Protein AF-A0A0B0MXF6-F1 (afdb_monomer_lite)

Foldseek 3Di:
DPPVPVVVVVVCCPDPNVVVVVVVVVVVVVVPPDPVPCPPPPPVVVVVLVVVLVVQLVVVVVVCVVVVPDDPVNSNVVSCCVSCVCVVVVVVCVVVVDDPVVVVVVVVVVVVVVVVVVVVVVVVVVVVVVVVVVVVVVD

Structure (mmCIF, N/CA/C/O backbone):
data_AF-A0A0B0MXF6-F1
#
_entry.id   AF-A0A0B0MXF6-F1
#
loop_
_atom_site.group_PDB
_atom_site.id
_atom_site.type_symbol
_atom_site.label_atom_id
_atom_site.label_alt_id
_atom_site.label_comp_id
_atom_site.label_asym_id
_atom_site.label_entity_id
_atom_site.label_seq_id
_atom_site.pdbx_PDB_ins_code
_atom_site.Cartn_x
_atom_site.Cartn_y
_atom_site.Cartn_z
_atom_site.occupancy
_atom_site.B_iso_or_equiv
_atom_site.auth_seq_id
_atom_site.auth_comp_id
_atom_site.auth_asym_id
_atom_site.auth_atom_id
_atom_site.pdbx_PDB_model_num
ATOM 1 N N . MET A 1 1 ? -34.038 -8.782 0.338 1.00 55.41 1 MET A N 1
ATOM 2 C CA . MET A 1 1 ? -33.332 -7.767 1.153 1.00 55.41 1 MET A CA 1
ATOM 3 C C . MET A 1 1 ? -32.116 -7.130 0.446 1.00 55.41 1 MET A C 1
ATOM 5 O O . MET A 1 1 ? -31.219 -6.662 1.120 1.00 55.41 1 MET A O 1
ATOM 9 N N . LEU A 1 2 ? -32.079 -7.029 -0.895 1.00 59.78 2 LEU A N 1
ATOM 10 C CA . LEU A 1 2 ? -30.950 -6.411 -1.636 1.00 59.78 2 LEU A CA 1
ATOM 11 C C . LEU A 1 2 ? -31.327 -5.130 -2.407 1.00 59.78 2 LEU A C 1
ATOM 13 O O . LEU A 1 2 ? -30.467 -4.491 -3.000 1.00 59.78 2 LEU A O 1
ATOM 17 N N . ARG A 1 3 ? -32.606 -4.728 -2.401 1.00 57.50 3 ARG A N 1
ATOM 18 C CA . ARG A 1 3 ? -33.063 -3.555 -3.167 1.00 57.50 3 ARG A CA 1
ATOM 19 C C . ARG A 1 3 ? -32.661 -2.216 -2.533 1.00 57.50 3 ARG A C 1
ATOM 21 O O . ARG A 1 3 ? -32.532 -1.250 -3.256 1.00 57.50 3 ARG A O 1
ATOM 28 N N . TYR A 1 4 ? -32.378 -2.169 -1.232 1.00 60.62 4 TYR A N 1
ATOM 29 C CA . TYR A 1 4 ? -32.022 -0.915 -0.551 1.00 60.62 4 TYR A CA 1
ATOM 30 C C . TYR A 1 4 ? -30.555 -0.492 -0.728 1.00 60.62 4 TYR A C 1
ATOM 32 O O . TYR A 1 4 ? -30.230 0.682 -0.586 1.00 60.62 4 TYR A O 1
ATOM 40 N N . GLN A 1 5 ? -29.649 -1.416 -1.068 1.00 71.88 5 GLN A N 1
ATOM 41 C CA . GLN A 1 5 ? -28.216 -1.098 -1.115 1.00 71.88 5 GLN A CA 1
ATOM 42 C C . GLN A 1 5 ? -27.831 -0.196 -2.298 1.00 71.88 5 GLN A C 1
ATOM 44 O O . GLN A 1 5 ? -26.941 0.642 -2.163 1.00 71.88 5 GLN A O 1
ATOM 49 N N . TRP A 1 6 ? -28.496 -0.340 -3.449 1.00 81.88 6 TRP A N 1
ATOM 50 C CA . TRP A 1 6 ? -28.199 0.486 -4.624 1.00 81.88 6 TRP A CA 1
ATOM 51 C C . TRP A 1 6 ? -28.831 1.878 -4.515 1.00 81.88 6 TRP A C 1
ATOM 53 O O . TRP A 1 6 ? -28.197 2.857 -4.895 1.00 81.88 6 TRP A O 1
ATOM 63 N N . GLU A 1 7 ? -30.024 1.991 -3.926 1.00 87.00 7 GLU A N 1
ATOM 64 C CA . GLU A 1 7 ? -30.691 3.277 -3.674 1.00 87.00 7 GLU A CA 1
ATOM 65 C C . GLU A 1 7 ? -29.869 4.149 -2.717 1.00 87.00 7 GLU A C 1
ATOM 67 O O . GLU A 1 7 ? -29.703 5.349 -2.940 1.00 87.00 7 GLU A O 1
ATOM 72 N N . ASP A 1 8 ? -29.279 3.535 -1.691 1.00 87.62 8 ASP A N 1
ATOM 73 C CA . ASP A 1 8 ? -28.381 4.202 -0.748 1.00 87.62 8 ASP A CA 1
ATOM 74 C C . ASP A 1 8 ? -27.078 4.664 -1.405 1.00 87.62 8 ASP A C 1
ATOM 76 O O . ASP A 1 8 ? -26.622 5.782 -1.154 1.00 87.62 8 ASP A O 1
ATOM 80 N N . ALA A 1 9 ? -26.503 3.847 -2.291 1.00 87.94 9 ALA A N 1
ATOM 81 C CA . ALA A 1 9 ? -25.327 4.227 -3.065 1.00 87.94 9 ALA A CA 1
ATOM 82 C C . ALA A 1 9 ? -25.636 5.385 -4.029 1.00 87.94 9 ALA A C 1
ATOM 84 O O . ALA A 1 9 ? -24.883 6.356 -4.082 1.00 87.94 9 ALA A O 1
ATOM 85 N N . VAL A 1 10 ? -26.762 5.332 -4.746 1.00 90.12 10 VAL A N 1
ATOM 86 C CA . VAL A 1 10 ? -27.199 6.401 -5.661 1.00 90.12 10 VAL A CA 1
ATOM 87 C C . VAL A 1 10 ? -27.462 7.698 -4.895 1.00 90.12 10 VAL A C 1
ATOM 89 O O . VAL A 1 10 ? -27.011 8.766 -5.306 1.00 90.12 10 VAL A O 1
ATOM 92 N N . ARG A 1 11 ? -28.124 7.623 -3.735 1.00 92.00 11 ARG A N 1
ATOM 93 C CA . ARG A 1 11 ? -28.347 8.784 -2.862 1.00 92.00 11 ARG A CA 1
ATOM 94 C C . ARG A 1 11 ? -27.038 9.361 -2.323 1.00 92.00 11 ARG A C 1
ATOM 96 O O . ARG A 1 11 ? -26.920 10.574 -2.173 1.00 92.00 11 ARG A O 1
ATOM 103 N N . PHE A 1 12 ? -26.054 8.512 -2.039 1.00 91.94 12 PHE A N 1
ATOM 104 C CA . PHE A 1 12 ? -24.730 8.941 -1.603 1.00 91.94 12 PHE A CA 1
ATOM 105 C C . PHE A 1 12 ? -23.949 9.661 -2.714 1.00 91.94 12 PHE A C 1
ATOM 107 O O . PHE A 1 12 ? -23.358 10.708 -2.454 1.00 91.94 12 PHE A O 1
ATOM 114 N N . TRP A 1 13 ? -23.966 9.142 -3.943 1.00 88.88 13 TRP A N 1
ATOM 115 C CA . TRP A 1 13 ? -23.285 9.771 -5.080 1.00 88.88 13 TRP A CA 1
ATOM 116 C C . TRP A 1 13 ? -23.919 11.103 -5.487 1.00 88.88 13 TRP A C 1
ATOM 118 O O . TRP A 1 13 ? -23.198 12.040 -5.807 1.00 88.88 13 TRP A O 1
ATOM 128 N N . ASN A 1 14 ? -25.242 11.226 -5.366 1.00 92.38 14 ASN A N 1
ATOM 129 C CA . ASN A 1 14 ? -25.966 12.478 -5.614 1.00 92.38 14 ASN A CA 1
ATOM 130 C C . ASN A 1 14 ? -25.951 13.457 -4.422 1.00 92.38 14 ASN A C 1
ATOM 132 O O . ASN A 1 14 ? -26.566 14.519 -4.476 1.00 92.38 14 ASN A O 1
ATOM 136 N N . SER A 1 15 ? -25.290 13.105 -3.318 1.00 95.25 15 SER A N 1
ATOM 137 C CA . SER A 1 15 ? -25.176 13.956 -2.133 1.00 95.25 15 SER A CA 1
ATOM 138 C C . SER A 1 15 ? -23.981 14.903 -2.245 1.00 95.25 15 SER A C 1
ATOM 140 O O . SER A 1 15 ? -22.964 14.584 -2.860 1.00 95.25 15 SER A O 1
ATOM 142 N N . LYS A 1 16 ? -24.051 16.037 -1.535 1.00 95.00 16 LYS A N 1
ATOM 143 C CA . LYS A 1 16 ? -22.941 16.993 -1.391 1.00 95.00 16 LYS A CA 1
ATOM 144 C C . LYS A 1 16 ? -21.626 16.316 -0.981 1.00 95.00 16 LYS A C 1
ATOM 146 O O . LYS A 1 16 ? -20.554 16.661 -1.463 1.00 95.00 16 LYS A O 1
ATOM 151 N N . LYS A 1 17 ? -21.720 15.293 -0.127 1.00 90.88 17 LYS A N 1
ATOM 152 C CA . LYS A 1 17 ? -20.569 14.518 0.353 1.00 90.88 17 LYS A CA 1
ATOM 153 C C . LYS A 1 17 ? -19.935 13.655 -0.747 1.00 90.88 17 LYS A C 1
ATOM 155 O O . LYS A 1 17 ? -18.732 13.400 -0.685 1.00 90.88 17 LYS A O 1
ATOM 160 N N . GLY A 1 18 ? -20.727 13.185 -1.711 1.00 92.19 18 GLY A N 1
ATOM 161 C CA . GLY A 1 18 ? -20.245 12.477 -2.897 1.00 92.19 18 GLY A CA 1
ATOM 162 C C . GLY A 1 18 ? -19.492 13.423 -3.830 1.00 92.19 18 GLY A C 1
ATOM 163 O O . GLY A 1 18 ? -18.340 13.160 -4.165 1.00 92.19 18 GLY A O 1
ATOM 164 N N . GLU A 1 19 ? -20.096 14.574 -4.125 1.00 92.06 19 GLU A N 1
ATOM 165 C CA . GLU A 1 19 ? -19.517 15.629 -4.968 1.00 92.06 19 GLU A CA 1
ATOM 166 C C . GLU A 1 19 ? -18.177 16.151 -4.412 1.00 92.06 19 GLU A C 1
ATOM 168 O O . GLU A 1 19 ? -17.183 16.275 -5.130 1.00 92.06 19 GLU A O 1
ATOM 173 N N . ASP A 1 20 ? -18.102 16.391 -3.099 1.00 93.94 20 ASP A N 1
ATOM 174 C CA . ASP A 1 20 ? -16.860 16.820 -2.452 1.00 93.94 20 ASP A CA 1
ATOM 175 C C . ASP A 1 20 ? -15.759 15.754 -2.551 1.00 93.94 20 ASP A C 1
ATOM 177 O O . ASP A 1 20 ? -14.592 16.084 -2.781 1.00 93.94 20 ASP A O 1
ATOM 181 N N . ARG A 1 21 ? -16.109 14.467 -2.417 1.00 89.19 21 ARG A N 1
ATOM 182 C CA . ARG A 1 21 ? -15.152 13.361 -2.575 1.00 89.19 21 ARG A CA 1
ATOM 183 C C . ARG A 1 21 ? -14.667 13.218 -4.009 1.00 89.19 21 ARG A C 1
ATOM 185 O O . ARG A 1 21 ? -13.486 12.946 -4.208 1.00 89.19 21 ARG A O 1
ATOM 192 N N . GLU A 1 22 ? -15.535 13.425 -4.990 1.00 90.75 22 GLU A N 1
ATOM 193 C CA . GLU A 1 22 ? -15.154 13.430 -6.400 1.00 90.75 22 GLU A CA 1
ATOM 194 C C . GLU A 1 22 ? -14.173 14.568 -6.703 1.00 90.75 22 GLU A C 1
ATOM 196 O O . GLU A 1 22 ? -13.117 14.327 -7.288 1.00 90.75 22 GLU A O 1
ATOM 201 N N . ARG A 1 23 ? -14.442 15.784 -6.207 1.00 89.81 23 ARG A N 1
ATOM 202 C CA . ARG A 1 23 ? -13.529 16.934 -6.336 1.00 89.81 23 ARG A CA 1
ATOM 203 C C . ARG A 1 23 ? -12.166 16.673 -5.688 1.00 89.81 23 ARG A C 1
ATOM 205 O O . ARG A 1 23 ? -11.120 17.035 -6.230 1.00 89.81 23 ARG A O 1
ATOM 212 N N . VAL A 1 24 ? -12.146 16.025 -4.525 1.00 89.38 24 VAL A N 1
ATOM 213 C CA . VAL A 1 24 ? -10.893 15.595 -3.885 1.00 89.38 24 VAL A CA 1
ATOM 214 C C . VAL A 1 24 ? -10.195 14.521 -4.727 1.00 89.38 24 VAL A C 1
ATOM 216 O O . VAL A 1 24 ? -8.979 14.573 -4.894 1.00 89.38 24 VAL A O 1
ATOM 219 N N . GLY A 1 25 ? -10.944 13.588 -5.316 1.00 86.50 25 GLY A N 1
ATOM 220 C CA . GLY A 1 25 ? -10.414 12.542 -6.190 1.00 86.50 25 GLY A CA 1
ATOM 221 C C . GLY A 1 25 ? -9.776 13.089 -7.469 1.00 86.50 25 GLY A C 1
ATOM 222 O O . GLY A 1 25 ? -8.671 12.677 -7.823 1.00 86.50 25 GLY A O 1
ATOM 223 N N . THR A 1 26 ? -10.416 14.051 -8.137 1.00 84.50 26 THR A N 1
ATOM 224 C CA . THR A 1 26 ? -9.891 14.682 -9.361 1.00 84.50 26 THR A CA 1
ATOM 225 C C . THR A 1 26 ? -8.650 15.516 -9.073 1.00 84.50 26 THR A C 1
ATOM 227 O O . THR A 1 26 ? -7.632 15.350 -9.743 1.00 84.50 26 THR A O 1
ATOM 230 N N . THR A 1 27 ? -8.677 16.341 -8.024 1.00 86.75 27 THR A N 1
ATOM 231 C CA . THR A 1 27 ? -7.512 17.139 -7.615 1.00 86.75 27 THR A CA 1
ATOM 232 C C . THR A 1 27 ? -6.354 16.270 -7.120 1.00 86.75 27 THR A C 1
ATOM 234 O O . THR A 1 27 ? -5.199 16.572 -7.411 1.00 86.75 27 THR A O 1
ATOM 237 N N . SER A 1 28 ? -6.633 15.165 -6.421 1.00 83.00 28 SER A N 1
ATOM 238 C CA . SER A 1 28 ? -5.627 14.179 -6.012 1.00 83.00 28 SER A CA 1
ATOM 239 C C . SER A 1 28 ? -4.996 13.484 -7.222 1.00 83.00 28 SER A C 1
ATOM 241 O O . SER A 1 28 ? -3.772 13.471 -7.341 1.00 83.00 28 SER A O 1
ATOM 243 N N . ARG A 1 29 ? -5.811 13.004 -8.174 1.00 79.00 29 ARG A N 1
ATOM 244 C CA . ARG A 1 29 ? -5.343 12.382 -9.425 1.00 79.00 29 ARG A CA 1
ATOM 245 C C . ARG A 1 29 ? -4.535 13.356 -10.286 1.00 79.00 29 ARG A C 1
ATOM 247 O O . ARG A 1 29 ? -3.541 12.957 -10.875 1.00 79.00 29 ARG A O 1
ATOM 254 N N . GLN A 1 30 ? -4.910 14.634 -10.318 1.00 81.50 30 GLN A N 1
ATOM 255 C CA . GLN A 1 30 ? -4.153 15.680 -11.010 1.00 81.50 30 GLN A CA 1
ATOM 256 C C . GLN A 1 30 ? -2.815 15.991 -10.315 1.00 81.50 30 GLN A C 1
ATOM 258 O O . GLN A 1 30 ? -1.820 16.272 -10.978 1.00 81.50 30 GLN A O 1
ATOM 263 N N . LYS A 1 31 ? -2.771 15.921 -8.978 1.00 80.19 31 LYS A N 1
ATOM 264 C CA . LYS A 1 31 ? -1.545 16.082 -8.175 1.00 80.19 31 LYS A CA 1
ATOM 265 C C . LYS A 1 31 ? -0.664 14.831 -8.156 1.00 80.19 31 LYS A C 1
ATOM 267 O O . LYS A 1 31 ? 0.481 14.911 -7.705 1.00 80.19 31 LYS A O 1
ATOM 272 N N . GLN A 1 32 ? -1.154 13.690 -8.637 1.00 74.69 32 GLN A N 1
ATOM 273 C CA . GLN A 1 32 ? -0.364 12.475 -8.779 1.00 74.69 32 GLN A CA 1
ATOM 274 C C . GLN A 1 32 ? 0.664 12.670 -9.906 1.00 74.69 32 GLN A C 1
ATOM 276 O O . GLN A 1 32 ? 0.399 12.439 -11.078 1.00 74.69 32 GLN A O 1
ATOM 281 N N . LYS A 1 33 ? 1.878 13.091 -9.528 1.00 63.88 33 LYS A N 1
ATOM 282 C CA . LYS A 1 33 ? 3.041 13.292 -10.419 1.00 63.88 33 LYS A CA 1
ATOM 283 C C . LYS A 1 33 ? 3.619 11.993 -10.983 1.00 63.88 33 LYS A C 1
ATOM 285 O O . LYS A 1 33 ? 4.494 12.018 -11.844 1.00 63.88 33 LYS A O 1
ATOM 290 N N . PHE A 1 34 ? 3.154 10.856 -10.477 1.00 53.47 34 PHE A N 1
ATOM 291 C CA . PHE A 1 34 ? 3.487 9.560 -11.029 1.00 53.47 34 PHE A CA 1
ATOM 292 C C . PHE A 1 34 ? 2.549 9.282 -12.193 1.00 53.47 34 PHE A C 1
ATOM 294 O O . PHE A 1 34 ? 1.511 8.640 -12.037 1.00 53.47 34 PHE A O 1
ATOM 301 N N . THR A 1 35 ? 2.964 9.707 -13.384 1.00 54.75 35 THR A N 1
ATOM 302 C CA . THR A 1 35 ? 2.683 8.924 -14.582 1.00 54.75 35 THR A CA 1
ATOM 303 C C . THR A 1 35 ? 3.121 7.509 -14.227 1.00 54.75 35 THR A C 1
ATOM 305 O O . THR A 1 35 ? 4.317 7.284 -14.037 1.00 54.75 35 THR A O 1
ATOM 308 N N . HIS A 1 36 ? 2.190 6.569 -14.023 1.00 56.00 36 HIS A N 1
ATOM 309 C CA . HIS A 1 36 ? 2.572 5.162 -13.981 1.00 56.00 36 HIS A CA 1
ATOM 310 C C . HIS A 1 36 ? 3.269 4.923 -15.309 1.00 56.00 36 HIS A C 1
ATOM 312 O O . HIS A 1 36 ? 2.637 4.978 -16.358 1.00 56.00 36 HIS A O 1
ATOM 318 N N . THR A 1 37 ? 4.593 4.844 -15.242 1.00 50.41 37 THR A N 1
ATOM 319 C CA . THR A 1 37 ? 5.507 4.881 -16.364 1.00 50.41 37 THR A CA 1
ATOM 320 C C . THR A 1 37 ? 5.036 3.866 -17.393 1.00 50.41 37 THR A C 1
ATOM 322 O O . THR A 1 37 ? 5.316 2.677 -17.275 1.00 50.41 37 THR A O 1
ATOM 325 N N . ALA A 1 38 ? 4.357 4.334 -18.439 1.00 45.06 38 ALA A N 1
ATOM 326 C CA . ALA A 1 38 ? 3.987 3.529 -19.599 1.00 45.06 38 ALA A CA 1
ATOM 327 C C . ALA A 1 38 ? 5.221 3.154 -20.445 1.00 45.06 38 ALA A C 1
ATOM 329 O O . ALA A 1 38 ? 5.090 2.797 -21.606 1.00 45.06 38 ALA A O 1
ATOM 330 N N . LYS A 1 39 ? 6.423 3.274 -19.865 1.00 48.44 39 LYS A N 1
ATOM 331 C CA . LYS A 1 39 ? 7.713 3.000 -20.486 1.00 48.44 39 LYS A CA 1
ATOM 332 C C . LYS A 1 39 ? 8.586 2.027 -19.692 1.00 48.44 39 LYS A C 1
ATOM 334 O O . LYS A 1 39 ? 9.619 1.657 -20.195 1.00 48.44 39 LYS A O 1
ATOM 339 N N . SER A 1 40 ? 8.235 1.601 -18.474 1.00 51.00 40 SER A N 1
ATOM 340 C CA . SER A 1 40 ? 9.050 0.601 -17.741 1.00 51.00 40 SER A CA 1
ATOM 341 C C . SER A 1 40 ? 8.363 -0.757 -17.590 1.00 51.00 40 SER A C 1
ATOM 343 O O . SER A 1 40 ? 8.899 -1.654 -16.952 1.00 51.00 40 SER A O 1
ATOM 345 N N . LYS A 1 41 ? 7.176 -0.918 -18.188 1.00 51.59 41 LYS A N 1
ATOM 346 C CA . LYS A 1 41 ? 6.470 -2.203 -18.354 1.00 51.59 41 LYS A CA 1
ATOM 347 C C . LYS A 1 41 ? 5.778 -2.321 -19.720 1.00 51.59 41 LYS A C 1
ATOM 349 O O . LYS A 1 41 ? 4.884 -3.144 -19.884 1.00 51.59 41 LYS A O 1
ATOM 354 N N . SER A 1 42 ? 6.110 -1.453 -20.676 1.00 53.12 42 SER A N 1
ATOM 355 C CA . SER A 1 42 ? 5.630 -1.592 -22.052 1.00 53.12 42 SER A CA 1
ATOM 356 C C . SER A 1 42 ? 6.451 -2.665 -22.757 1.00 53.12 42 SER A C 1
ATOM 358 O O . SER A 1 42 ? 7.657 -2.739 -22.531 1.00 53.12 42 SER A O 1
ATOM 360 N N . PHE A 1 43 ? 5.825 -3.426 -23.654 1.00 45.62 43 PHE A N 1
ATOM 361 C CA . PHE A 1 43 ? 6.487 -4.408 -24.522 1.00 45.62 43 PHE A CA 1
ATOM 362 C C . PHE A 1 43 ? 7.750 -3.868 -25.228 1.00 45.62 43 PHE A C 1
ATOM 364 O O . PHE A 1 43 ? 8.658 -4.638 -25.492 1.00 45.62 43 PHE A O 1
ATOM 371 N N . ALA A 1 44 ? 7.871 -2.547 -25.413 1.00 45.66 44 ALA A N 1
ATOM 372 C CA . ALA A 1 44 ? 9.070 -1.888 -25.940 1.00 45.66 44 ALA A CA 1
ATOM 373 C C . ALA A 1 44 ? 10.366 -2.091 -25.115 1.00 45.66 44 ALA A C 1
ATOM 375 O O . ALA A 1 44 ? 11.449 -1.956 -25.667 1.00 45.66 44 ALA A O 1
ATOM 376 N N . CYS A 1 45 ? 10.295 -2.414 -23.815 1.00 51.38 45 CYS A N 1
ATOM 377 C CA . CYS A 1 45 ? 11.493 -2.740 -23.019 1.00 51.38 45 CYS A CA 1
ATOM 378 C C . CYS A 1 45 ? 11.951 -4.192 -23.189 1.00 51.38 45 CYS A C 1
ATOM 380 O O . CYS A 1 45 ? 13.065 -4.522 -22.802 1.00 51.38 45 CYS A O 1
ATOM 382 N N . VAL A 1 46 ? 11.095 -5.058 -23.742 1.00 56.62 46 VAL A N 1
ATOM 383 C CA . VAL A 1 46 ? 11.431 -6.469 -23.964 1.00 56.62 46 VAL A CA 1
ATOM 384 C C . VAL A 1 46 ? 12.484 -6.581 -25.063 1.00 56.62 46 VAL A C 1
ATOM 386 O O . VAL A 1 46 ? 13.455 -7.307 -24.879 1.00 56.62 46 VAL A O 1
ATOM 389 N N . ASP A 1 47 ? 12.356 -5.789 -26.131 1.00 61.00 47 ASP A N 1
ATOM 390 C CA . ASP A 1 47 ? 13.312 -5.778 -27.244 1.00 61.00 47 ASP A CA 1
ATOM 391 C C . ASP A 1 47 ? 14.705 -5.294 -26.796 1.00 61.00 47 ASP A C 1
ATOM 393 O O . ASP A 1 47 ? 15.715 -5.933 -27.089 1.00 61.00 47 ASP A O 1
ATOM 397 N N . GLU A 1 48 ? 14.763 -4.208 -2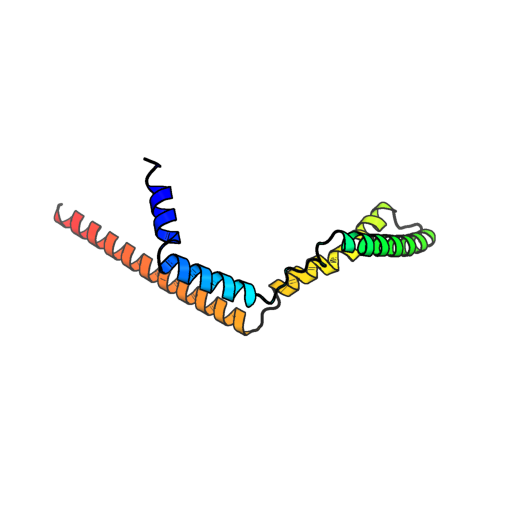6.012 1.00 64.56 48 GLU A N 1
ATOM 398 C CA . GLU A 1 48 ? 16.019 -3.644 -25.489 1.00 64.56 48 GLU A CA 1
ATOM 399 C C . GLU A 1 48 ? 16.749 -4.602 -24.529 1.00 64.56 48 GLU A C 1
ATOM 401 O O . GLU A 1 48 ? 17.978 -4.580 -24.430 1.00 64.56 48 GLU A O 1
ATOM 406 N N . ASP A 1 49 ? 16.013 -5.423 -23.780 1.00 66.75 49 ASP A N 1
ATOM 407 C CA . ASP A 1 49 ? 16.592 -6.390 -22.847 1.00 66.75 49 ASP A CA 1
ATOM 408 C C . ASP A 1 49 ? 16.929 -7.726 -23.531 1.00 66.75 49 ASP A C 1
ATOM 410 O O . ASP A 1 49 ? 17.911 -8.372 -23.152 1.00 66.75 49 ASP A O 1
ATOM 414 N N . GLU A 1 50 ? 16.197 -8.107 -24.584 1.00 72.69 50 GLU A N 1
ATOM 415 C CA . GLU A 1 50 ? 16.531 -9.236 -25.457 1.00 72.69 50 GLU A CA 1
ATOM 416 C C . GLU A 1 50 ? 17.825 -8.972 -26.245 1.00 72.69 50 GLU A C 1
ATOM 418 O O . GLU A 1 50 ? 18.684 -9.854 -26.330 1.00 72.69 50 GLU A O 1
ATOM 423 N N . GLU A 1 51 ? 18.018 -7.754 -26.760 1.00 75.69 51 GLU A N 1
ATOM 424 C CA . GLU A 1 51 ? 19.259 -7.347 -27.432 1.00 75.69 51 GLU A CA 1
ATOM 425 C C . GLU A 1 51 ? 20.460 -7.423 -26.473 1.00 75.69 51 GLU A C 1
ATOM 427 O O . GLU A 1 51 ? 21.460 -8.083 -26.763 1.00 75.69 51 GLU A O 1
ATOM 432 N N . LYS A 1 52 ? 20.328 -6.878 -25.255 1.00 77.19 52 LYS A N 1
ATOM 433 C CA . LYS A 1 52 ? 21.376 -6.967 -24.219 1.00 77.19 52 LYS A CA 1
ATOM 434 C C . LYS A 1 52 ? 21.668 -8.402 -23.778 1.00 77.19 52 LYS A C 1
ATOM 436 O O . LYS A 1 52 ? 22.793 -8.691 -23.360 1.00 77.19 52 LYS A O 1
ATOM 441 N N . LEU A 1 53 ? 20.672 -9.290 -23.800 1.00 74.81 53 LEU A N 1
ATOM 442 C CA . LEU A 1 53 ? 20.860 -10.714 -23.512 1.00 74.81 53 LEU A CA 1
ATOM 443 C C . LEU A 1 53 ? 21.671 -11.394 -24.617 1.00 74.81 53 LEU A C 1
ATOM 445 O O . LEU A 1 53 ? 22.611 -12.127 -24.304 1.00 74.81 53 LEU A O 1
ATOM 449 N N . LYS A 1 54 ? 21.361 -11.107 -25.886 1.00 77.94 54 LYS A N 1
ATOM 450 C CA . LYS A 1 54 ? 22.101 -11.624 -27.047 1.00 77.94 54 LYS A CA 1
ATOM 451 C C . LYS A 1 54 ? 23.558 -11.155 -27.039 1.00 77.94 54 LYS A C 1
ATOM 453 O O . LYS A 1 54 ? 24.451 -11.995 -27.128 1.00 77.94 54 LYS A O 1
ATOM 458 N N . ASP A 1 55 ? 23.810 -9.868 -26.807 1.00 80.38 55 ASP A N 1
ATOM 459 C CA . ASP A 1 55 ? 25.170 -9.313 -26.729 1.00 80.38 55 ASP A CA 1
ATOM 460 C C . ASP A 1 55 ? 26.014 -9.969 -25.628 1.00 80.38 55 ASP A C 1
ATOM 462 O O . ASP A 1 55 ? 27.179 -10.333 -25.827 1.00 80.38 55 ASP A O 1
ATOM 466 N N . LYS A 1 56 ? 25.425 -10.158 -24.441 1.00 78.44 56 LYS A N 1
ATOM 467 C CA . LYS A 1 56 ? 26.114 -10.809 -23.319 1.00 78.44 56 LYS A CA 1
ATOM 468 C C . LYS A 1 56 ? 26.351 -12.294 -23.581 1.00 78.44 56 LYS A C 1
ATOM 470 O O . LYS A 1 56 ? 27.412 -12.791 -23.213 1.00 78.44 56 LYS A O 1
ATOM 475 N N . ARG A 1 57 ? 25.413 -12.989 -24.230 1.00 78.88 57 ARG A N 1
ATOM 476 C CA . ARG A 1 57 ? 25.556 -14.400 -24.618 1.00 78.88 57 ARG A CA 1
ATOM 477 C C . ARG A 1 57 ? 26.723 -14.591 -25.585 1.00 78.88 57 ARG A C 1
ATOM 479 O O . ARG A 1 57 ? 27.598 -15.395 -25.288 1.00 78.88 57 ARG A O 1
ATOM 486 N N . VAL A 1 58 ? 26.812 -13.778 -26.642 1.00 81.19 58 VAL A N 1
ATOM 487 C CA . VAL A 1 58 ? 27.933 -13.814 -27.605 1.00 81.19 58 VAL A CA 1
ATOM 488 C C . VAL A 1 58 ? 29.275 -13.577 -26.905 1.00 81.19 58 VAL A C 1
ATOM 490 O O . VAL A 1 58 ? 30.248 -14.292 -27.147 1.00 81.19 58 VAL A O 1
ATOM 493 N N . LYS A 1 59 ? 29.331 -12.609 -25.980 1.00 78.19 59 LYS A N 1
ATOM 494 C CA . LYS A 1 59 ? 30.541 -12.325 -25.198 1.00 78.19 59 LYS A CA 1
ATOM 495 C C . LYS A 1 59 ? 30.996 -13.525 -24.366 1.00 78.19 59 LYS A C 1
ATOM 497 O O . LYS A 1 59 ? 32.194 -13.782 -24.288 1.00 78.19 59 LYS A O 1
ATOM 502 N N . TYR A 1 60 ? 30.072 -14.231 -23.719 1.00 67.50 60 TYR A N 1
ATOM 503 C CA . TYR A 1 60 ? 30.418 -15.378 -22.883 1.00 67.50 60 TYR A CA 1
ATOM 504 C C . TYR A 1 60 ? 30.687 -16.648 -23.700 1.00 67.50 60 TYR A C 1
ATOM 506 O O . TYR A 1 60 ? 31.629 -17.356 -23.361 1.00 67.50 60 TYR A O 1
ATOM 514 N N . GLU A 1 61 ? 29.976 -16.887 -24.806 1.00 71.50 61 GLU A N 1
ATOM 515 C CA . GLU A 1 61 ? 30.257 -17.987 -25.746 1.00 71.50 61 GLU A CA 1
ATOM 516 C C . GLU A 1 61 ? 31.676 -17.891 -26.340 1.00 71.50 61 GLU A C 1
ATOM 518 O O . GLU A 1 61 ? 32.378 -18.897 -26.459 1.00 71.50 61 GLU A O 1
ATOM 523 N N . ALA A 1 62 ? 32.151 -16.675 -26.637 1.00 73.44 62 ALA A N 1
ATOM 524 C CA . ALA A 1 62 ? 33.525 -16.445 -27.090 1.00 73.44 62 ALA A CA 1
ATOM 525 C C . ALA A 1 62 ? 34.577 -16.792 -26.015 1.00 73.44 62 ALA A C 1
ATOM 527 O O . ALA A 1 62 ? 35.661 -17.285 -26.331 1.00 73.44 62 ALA A O 1
ATOM 528 N N . VAL A 1 63 ? 34.252 -16.570 -24.735 1.00 67.19 63 VAL A N 1
ATOM 529 C CA . VAL A 1 63 ? 35.130 -16.895 -23.599 1.00 67.19 63 VAL A CA 1
ATOM 530 C C . VAL A 1 63 ? 35.133 -18.399 -23.326 1.00 67.19 63 VAL A C 1
ATOM 532 O O . VAL A 1 63 ? 36.194 -18.972 -23.102 1.00 67.19 63 VAL A O 1
ATOM 535 N N . THR A 1 64 ? 33.984 -19.070 -23.414 1.00 58.03 64 THR A N 1
ATOM 536 C CA . THR A 1 64 ? 33.904 -20.531 -23.243 1.00 58.03 64 THR A CA 1
ATOM 537 C C . THR A 1 64 ? 34.512 -21.297 -24.408 1.00 58.03 64 THR A C 1
ATOM 539 O O . THR A 1 64 ? 35.046 -22.381 -24.211 1.00 58.03 64 THR A O 1
ATOM 542 N N . SER A 1 65 ? 34.515 -20.721 -25.615 1.00 63.62 65 SER A N 1
ATOM 543 C CA . SER A 1 65 ? 35.284 -21.274 -26.735 1.00 63.62 65 SER A CA 1
ATOM 544 C C . SER A 1 65 ? 36.795 -21.284 -26.462 1.00 63.62 65 SER A C 1
ATOM 546 O O . SER A 1 65 ? 37.503 -22.073 -27.082 1.00 63.62 65 SER A O 1
ATOM 548 N N . SER A 1 66 ? 37.290 -20.418 -25.567 1.00 63.72 66 SER A N 1
ATOM 549 C CA . SER A 1 66 ? 38.688 -20.421 -25.107 1.00 63.72 66 SER A CA 1
ATOM 550 C C . SER A 1 66 ? 38.904 -21.285 -23.862 1.00 63.72 66 SER A C 1
ATOM 552 O O . SER A 1 66 ? 39.978 -21.858 -23.702 1.00 63.72 66 SER A O 1
ATOM 554 N N . ASP A 1 67 ? 37.905 -21.391 -22.983 1.00 54.66 67 ASP A N 1
ATOM 555 C CA . ASP A 1 67 ? 37.999 -22.098 -21.705 1.00 54.66 67 ASP A CA 1
ATOM 556 C C . ASP A 1 67 ? 37.039 -23.298 -21.682 1.00 54.66 67 ASP A C 1
ATOM 558 O O . ASP A 1 67 ? 35.860 -23.193 -21.335 1.00 54.66 67 ASP A O 1
ATOM 562 N N . SER A 1 68 ? 37.562 -24.460 -22.088 1.00 61.12 68 SER A N 1
ATOM 563 C CA . SER A 1 68 ? 36.819 -25.722 -22.282 1.00 61.12 68 SER A CA 1
ATOM 564 C C . SER A 1 68 ? 36.100 -26.277 -21.038 1.00 61.12 68 SER A C 1
ATOM 566 O O . SER A 1 68 ? 35.416 -27.295 -21.121 1.00 61.12 68 SER A O 1
ATOM 568 N N . SER A 1 69 ? 36.253 -25.628 -19.882 1.00 61.56 69 SER A N 1
ATOM 569 C CA . SER A 1 69 ? 35.714 -26.057 -18.589 1.00 61.56 69 SER A CA 1
ATOM 570 C C . SER A 1 69 ? 34.297 -25.543 -18.289 1.00 61.56 69 SER A C 1
ATOM 572 O O . SER A 1 69 ? 33.672 -25.985 -17.321 1.00 61.56 69 SER A O 1
ATOM 574 N N . ILE A 1 70 ? 33.763 -24.623 -19.097 1.00 58.72 70 ILE A N 1
ATOM 575 C CA . ILE A 1 70 ? 32.487 -23.955 -18.819 1.00 58.72 70 ILE A CA 1
ATOM 576 C C . ILE A 1 70 ? 31.362 -24.590 -19.654 1.00 58.72 70 ILE A C 1
ATOM 578 O O . ILE A 1 70 ? 31.308 -24.440 -20.870 1.00 58.72 70 ILE A O 1
ATOM 582 N N . ASN A 1 71 ? 30.439 -25.291 -18.985 1.00 64.44 71 ASN A N 1
ATOM 583 C CA . ASN A 1 71 ? 29.239 -25.890 -19.590 1.00 64.44 71 ASN A CA 1
ATOM 584 C C . ASN A 1 71 ? 28.250 -24.803 -20.078 1.00 64.44 71 ASN A C 1
ATOM 586 O O . ASN A 1 71 ? 28.003 -23.837 -19.355 1.00 64.44 71 ASN A O 1
ATOM 590 N N . LEU A 1 72 ? 27.653 -24.983 -21.263 1.00 60.22 72 LEU A N 1
ATOM 591 C CA . LEU A 1 72 ? 26.655 -24.090 -21.874 1.00 60.22 72 LEU A CA 1
ATOM 592 C C . LEU A 1 72 ? 25.471 -23.781 -20.936 1.00 60.22 72 LEU A C 1
ATOM 594 O O . LEU A 1 72 ? 25.099 -22.617 -20.794 1.00 60.22 72 LEU A O 1
ATOM 598 N N . ASP A 1 73 ? 24.971 -24.773 -20.192 1.00 64.94 73 ASP A N 1
ATOM 599 C CA . ASP A 1 73 ? 23.877 -24.577 -19.222 1.00 64.94 73 ASP A CA 1
ATOM 600 C C . ASP A 1 73 ? 24.279 -23.656 -18.050 1.00 64.94 73 ASP A C 1
ATOM 602 O O . ASP A 1 73 ? 23.444 -23.000 -17.421 1.00 64.94 73 ASP A O 1
ATOM 606 N N . ASN A 1 74 ? 25.576 -23.577 -17.739 1.00 69.50 74 ASN A N 1
ATOM 607 C CA . ASN A 1 74 ? 26.105 -22.669 -16.721 1.00 69.50 74 ASN A CA 1
ATOM 608 C C . ASN A 1 74 ? 26.203 -21.225 -17.252 1.00 69.50 74 ASN A C 1
ATOM 610 O O . ASN A 1 74 ? 26.089 -20.273 -16.477 1.00 69.50 74 ASN A O 1
ATOM 614 N N . ILE A 1 75 ? 26.370 -21.044 -18.568 1.00 69.44 75 ILE A N 1
ATOM 615 C CA . ILE A 1 75 ? 26.423 -19.725 -19.214 1.00 69.44 75 ILE A CA 1
ATOM 616 C C . ILE A 1 75 ? 25.045 -19.071 -19.185 1.00 69.44 75 ILE A C 1
ATOM 618 O O . ILE A 1 75 ? 24.933 -17.932 -18.732 1.00 69.44 75 ILE A O 1
ATOM 622 N N . ASP A 1 76 ? 23.996 -19.785 -19.594 1.00 71.69 76 ASP A N 1
ATOM 623 C CA . ASP A 1 76 ? 22.640 -19.227 -19.645 1.00 71.69 76 ASP A CA 1
ATOM 624 C C . ASP A 1 76 ? 22.152 -18.825 -18.245 1.00 71.69 76 ASP A C 1
ATOM 626 O O . ASP A 1 76 ? 21.681 -17.704 -18.034 1.00 71.69 76 ASP A O 1
ATOM 630 N N . ASN A 1 77 ? 22.381 -19.674 -17.237 1.00 72.62 77 ASN A N 1
ATOM 631 C CA . ASN A 1 77 ? 22.066 -19.355 -15.842 1.00 72.62 77 ASN A CA 1
ATOM 632 C C . ASN A 1 77 ? 22.864 -18.147 -15.314 1.00 72.62 77 ASN A C 1
ATOM 634 O O . ASN A 1 77 ? 22.332 -17.312 -14.569 1.00 72.62 77 ASN A O 1
ATOM 638 N N . ARG A 1 78 ? 24.129 -17.996 -15.720 1.00 74.00 78 ARG A N 1
ATOM 639 C CA . ARG A 1 78 ? 24.963 -16.840 -15.364 1.00 74.00 78 ARG A CA 1
ATOM 640 C C . ARG A 1 78 ? 24.491 -15.551 -16.045 1.00 74.00 78 ARG A C 1
ATOM 642 O O . ARG A 1 78 ? 24.410 -14.509 -15.394 1.00 74.00 78 ARG A O 1
ATOM 649 N N . VAL A 1 79 ? 24.138 -15.612 -17.325 1.00 72.81 79 VAL A N 1
ATOM 650 C CA . VAL A 1 79 ? 23.630 -14.470 -18.099 1.00 72.81 79 VAL A CA 1
ATOM 651 C C . VAL A 1 79 ? 22.287 -13.995 -17.535 1.00 72.81 79 VAL A C 1
ATOM 653 O O . VAL A 1 79 ? 22.123 -12.804 -17.260 1.00 72.81 79 VAL A O 1
ATOM 656 N N . ILE A 1 80 ? 21.366 -14.922 -17.253 1.00 72.00 80 ILE A N 1
ATOM 657 C CA . ILE A 1 80 ? 20.067 -14.638 -16.626 1.00 72.00 80 ILE A CA 1
ATOM 658 C C . ILE A 1 80 ? 20.260 -13.993 -15.249 1.00 72.00 80 ILE A C 1
ATOM 660 O O . ILE A 1 80 ? 19.624 -12.986 -14.934 1.00 72.00 80 ILE A O 1
ATOM 664 N N . THR A 1 81 ? 21.161 -14.523 -14.418 1.00 69.31 81 THR A N 1
ATOM 665 C CA . THR A 1 81 ? 21.402 -13.958 -13.083 1.00 69.31 81 THR A CA 1
ATOM 666 C C . THR A 1 81 ? 22.079 -12.588 -13.122 1.00 69.31 81 THR A C 1
ATOM 668 O O . THR A 1 81 ? 21.737 -11.748 -12.295 1.00 69.31 81 THR A O 1
ATOM 671 N N . GLU A 1 82 ? 22.974 -12.294 -14.068 1.00 69.94 82 GLU A N 1
ATOM 672 C CA . GLU A 1 82 ? 23.585 -10.961 -14.213 1.00 69.94 82 GLU A CA 1
ATOM 673 C C . GLU A 1 82 ? 22.627 -9.910 -14.804 1.00 69.94 82 GLU A C 1
ATOM 675 O O . GLU A 1 82 ? 22.716 -8.739 -14.431 1.00 69.94 82 GLU A O 1
ATOM 680 N N . VAL A 1 83 ? 21.701 -10.300 -15.689 1.00 66.62 83 VAL A N 1
ATOM 681 C CA . VAL A 1 83 ? 20.700 -9.395 -16.293 1.00 66.62 83 VAL A CA 1
ATOM 682 C C . VAL A 1 83 ? 19.523 -9.123 -15.352 1.00 66.62 83 VAL A C 1
ATOM 684 O O . VAL A 1 83 ? 19.095 -7.978 -15.236 1.00 66.62 83 VAL A O 1
ATOM 687 N N . LEU A 1 84 ? 19.050 -10.129 -14.609 1.00 65.06 84 LEU A N 1
ATOM 688 C CA . LEU A 1 84 ? 17.926 -9.984 -13.670 1.00 65.06 84 LEU A CA 1
ATOM 689 C C . LEU A 1 84 ? 18.324 -9.404 -12.299 1.00 65.06 84 LEU A C 1
ATOM 691 O O . LEU A 1 84 ? 17.469 -8.934 -11.541 1.00 65.06 84 LEU A O 1
ATOM 695 N N . ARG A 1 85 ? 19.613 -9.442 -11.932 1.00 60.22 85 ARG A N 1
ATOM 696 C CA . ARG A 1 85 ? 20.127 -8.923 -10.649 1.00 60.22 85 ARG A CA 1
ATOM 697 C C . ARG A 1 85 ? 19.903 -7.405 -10.484 1.00 60.22 85 ARG A C 1
ATOM 699 O O . ARG A 1 85 ? 19.379 -7.019 -9.439 1.00 60.22 85 ARG A O 1
ATOM 706 N N . PRO A 1 86 ? 20.202 -6.528 -11.457 1.00 61.59 86 PRO A N 1
ATOM 707 C CA . PRO A 1 86 ? 19.941 -5.090 -11.339 1.00 61.59 86 PRO A CA 1
ATOM 708 C C . PRO A 1 86 ? 18.486 -4.733 -10.984 1.00 61.59 86 PRO A C 1
ATOM 710 O O . PRO A 1 86 ? 18.258 -3.887 -10.117 1.00 61.59 86 PRO A O 1
ATOM 713 N N . GLU A 1 87 ? 17.496 -5.417 -11.567 1.00 60.59 87 GLU A N 1
ATOM 714 C CA . GLU A 1 87 ? 16.073 -5.183 -11.276 1.00 60.59 87 GLU A CA 1
ATOM 715 C C . GLU A 1 87 ? 15.648 -5.677 -9.886 1.00 60.59 87 GLU A C 1
ATOM 717 O O . GLU A 1 87 ? 14.925 -4.979 -9.163 1.00 60.59 87 GLU A O 1
ATOM 722 N N . LYS A 1 88 ? 16.106 -6.868 -9.476 1.00 58.59 88 LYS A N 1
ATOM 723 C CA . LYS A 1 88 ? 15.743 -7.456 -8.175 1.00 58.59 88 LYS A CA 1
ATOM 724 C C . LYS A 1 88 ? 16.367 -6.696 -7.004 1.00 58.59 88 LYS A C 1
ATOM 726 O O . LYS A 1 88 ? 15.668 -6.360 -6.047 1.00 58.59 88 LYS A O 1
ATOM 731 N N . TYR A 1 89 ? 17.654 -6.360 -7.092 1.00 52.69 89 TYR A N 1
ATOM 732 C CA . TYR A 1 89 ? 18.348 -5.617 -6.035 1.00 52.69 89 TYR A CA 1
ATOM 733 C C . TYR A 1 89 ? 17.965 -4.130 -6.032 1.00 52.69 89 TYR A C 1
ATOM 735 O O . TYR A 1 89 ? 17.904 -3.526 -4.964 1.00 52.69 89 TYR A O 1
ATOM 743 N N . GLY A 1 90 ? 17.616 -3.547 -7.187 1.00 58.19 90 GLY A N 1
ATOM 744 C CA . GLY A 1 90 ? 17.086 -2.184 -7.278 1.00 58.19 90 GLY A CA 1
ATOM 745 C C . GLY A 1 90 ? 15.729 -2.006 -6.587 1.00 58.19 90 GLY A C 1
ATOM 746 O O . GLY A 1 90 ? 15.492 -0.965 -5.973 1.00 58.19 90 GLY A O 1
ATOM 747 N N . ARG A 1 91 ? 14.849 -3.022 -6.614 1.00 55.97 91 ARG A N 1
ATOM 748 C CA . ARG A 1 91 ? 13.590 -3.006 -5.842 1.00 55.97 91 ARG A CA 1
ATOM 749 C C . ARG A 1 91 ? 13.821 -3.125 -4.342 1.00 55.97 91 ARG A C 1
ATOM 751 O O . ARG A 1 91 ? 13.267 -2.326 -3.596 1.00 55.97 91 ARG A O 1
ATOM 758 N N . VAL A 1 92 ? 14.649 -4.073 -3.903 1.00 53.41 92 VAL A N 1
ATOM 759 C CA . VAL A 1 92 ? 14.948 -4.260 -2.471 1.00 53.41 92 VAL A CA 1
ATOM 760 C C . VAL A 1 92 ? 15.648 -3.027 -1.898 1.00 53.41 92 VAL A C 1
ATOM 762 O O . VAL A 1 92 ? 15.256 -2.536 -0.849 1.00 53.41 92 VAL A O 1
ATOM 765 N N . LYS A 1 93 ? 16.606 -2.440 -2.623 1.00 52.50 93 LYS A N 1
ATOM 766 C CA . LYS A 1 93 ? 17.307 -1.221 -2.195 1.00 52.50 93 LYS A CA 1
ATOM 767 C C . LYS A 1 93 ? 16.412 0.024 -2.184 1.00 52.50 93 LYS A C 1
ATOM 769 O O . LYS A 1 93 ? 16.642 0.910 -1.376 1.00 52.50 93 LYS A O 1
ATOM 774 N N . ARG A 1 94 ? 15.379 0.093 -3.033 1.00 55.16 94 ARG A N 1
ATOM 775 C CA . ARG A 1 94 ? 14.370 1.171 -2.998 1.00 55.16 94 ARG A CA 1
ATOM 776 C C . ARG A 1 94 ? 13.396 1.020 -1.824 1.00 55.16 94 ARG A C 1
ATOM 778 O O . ARG A 1 94 ? 12.899 2.022 -1.334 1.00 55.16 94 ARG A O 1
ATOM 785 N N . LEU A 1 95 ? 13.136 -0.211 -1.382 1.00 55.81 95 LEU A N 1
ATOM 786 C CA . LEU A 1 95 ? 12.305 -0.500 -0.206 1.00 55.81 95 LEU A CA 1
ATOM 787 C C . LEU A 1 95 ? 13.073 -0.355 1.119 1.00 55.81 95 LEU A C 1
ATOM 789 O O . LEU A 1 95 ? 12.478 0.001 2.125 1.00 55.81 95 LEU A O 1
ATOM 793 N N . VAL A 1 96 ? 14.381 -0.624 1.112 1.00 51.81 96 VAL A N 1
ATOM 794 C CA . VAL A 1 96 ? 15.272 -0.591 2.292 1.00 51.81 96 VAL A CA 1
ATOM 795 C C . VAL A 1 96 ? 16.132 0.685 2.333 1.00 51.81 96 VAL A C 1
ATOM 797 O O . VAL A 1 96 ? 16.924 0.886 3.246 1.00 51.81 96 VAL A O 1
ATOM 800 N N . GLY A 1 97 ? 15.980 1.581 1.355 1.00 48.25 97 GLY A N 1
ATOM 801 C CA . GLY A 1 97 ? 16.579 2.916 1.351 1.00 48.25 97 GLY A CA 1
ATOM 802 C C . GLY A 1 97 ? 15.829 3.838 2.305 1.00 48.25 97 GLY A C 1
ATOM 803 O O . GLY A 1 97 ? 15.183 4.782 1.870 1.00 48.25 97 GLY A O 1
ATOM 804 N N . SER A 1 98 ? 15.843 3.498 3.588 1.00 56.56 98 SER A N 1
ATOM 805 C CA . SER A 1 98 ? 15.248 4.264 4.670 1.00 56.56 98 SER A CA 1
ATOM 806 C C . SER A 1 98 ? 16.106 5.487 4.963 1.00 56.56 98 SER A C 1
ATOM 808 O O . SER A 1 98 ? 17.214 5.375 5.491 1.00 56.56 98 SER A O 1
ATOM 810 N N . ASP A 1 99 ? 15.556 6.656 4.651 1.00 56.62 99 ASP A N 1
ATOM 811 C CA . ASP A 1 99 ? 15.916 7.901 5.313 1.00 56.62 99 ASP A CA 1
ATOM 812 C C . ASP A 1 99 ? 15.782 7.690 6.830 1.00 56.62 99 ASP A C 1
ATOM 814 O O . ASP A 1 99 ? 14.808 7.079 7.285 1.00 56.62 99 ASP A O 1
ATOM 818 N N . ALA A 1 100 ? 16.741 8.180 7.623 1.00 56.53 100 ALA A N 1
ATOM 819 C CA . ALA A 1 100 ? 16.777 8.023 9.085 1.00 56.53 100 ALA A CA 1
ATOM 820 C C . ALA A 1 100 ? 15.446 8.397 9.782 1.00 56.53 100 ALA A C 1
ATOM 822 O O . ALA A 1 100 ? 15.088 7.795 10.790 1.00 56.53 100 ALA A O 1
ATOM 823 N N . SER A 1 101 ? 14.666 9.298 9.173 1.00 59.94 101 SER A N 1
ATOM 824 C CA . SER A 1 101 ? 13.314 9.692 9.595 1.00 59.94 101 SER A CA 1
ATOM 825 C C . SER A 1 101 ? 12.308 8.532 9.663 1.00 59.94 101 SER A C 1
ATOM 827 O O . SER A 1 101 ? 11.417 8.539 10.504 1.00 59.94 101 SER A O 1
ATOM 829 N N . THR A 1 102 ? 12.426 7.526 8.792 1.00 60.31 102 THR A N 1
ATOM 830 C CA . THR A 1 102 ? 11.451 6.420 8.701 1.00 60.31 102 THR A CA 1
ATOM 831 C C . THR A 1 102 ? 11.649 5.366 9.788 1.00 60.31 102 THR A C 1
ATOM 833 O O . THR A 1 102 ? 10.689 4.752 10.246 1.00 60.31 102 THR A O 1
ATOM 836 N N . VAL A 1 103 ? 12.888 5.166 10.245 1.00 69.00 103 VAL A N 1
ATOM 837 C CA . VAL A 1 103 ? 13.198 4.217 11.324 1.00 69.00 103 VAL A CA 1
ATOM 838 C C . VAL A 1 103 ? 12.656 4.735 12.656 1.00 69.00 103 VAL A C 1
ATOM 840 O O . VAL A 1 103 ? 12.135 3.957 13.456 1.00 69.00 103 VAL A O 1
ATOM 843 N N . GLU A 1 104 ? 12.725 6.048 12.864 1.0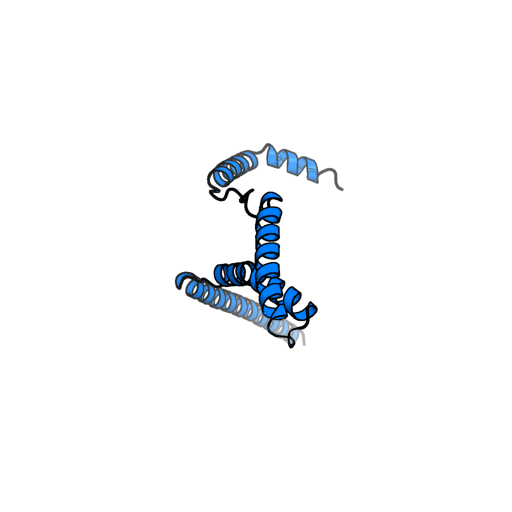0 73.62 104 GLU A N 1
ATOM 844 C CA . GLU A 1 104 ? 12.238 6.714 14.070 1.00 73.62 104 GLU A CA 1
ATOM 845 C C . GLU A 1 104 ? 10.700 6.735 14.134 1.00 73.62 104 GLU A C 1
ATOM 847 O O . GLU A 1 104 ? 10.132 6.384 15.168 1.00 73.62 104 GLU A O 1
ATOM 852 N N . GLU A 1 105 ? 10.009 6.996 13.014 1.00 76.25 105 GLU A N 1
ATOM 853 C CA . GLU A 1 105 ? 8.543 6.860 12.925 1.00 76.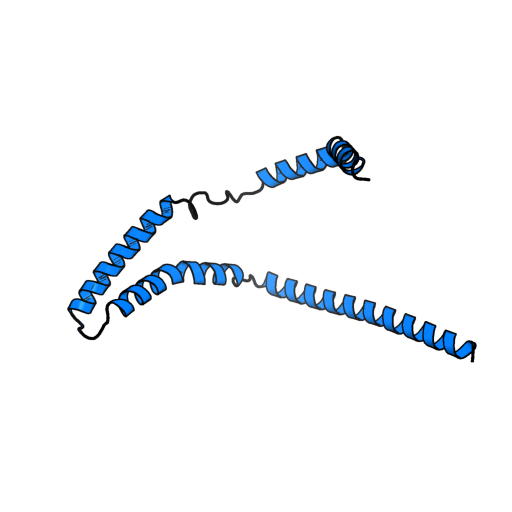25 105 GLU A CA 1
ATOM 854 C C . GLU A 1 105 ? 8.069 5.417 13.164 1.00 76.25 105 GLU A C 1
ATOM 856 O O . GLU A 1 105 ? 7.104 5.187 13.896 1.00 76.25 105 GLU A O 1
ATOM 861 N N . ILE A 1 106 ? 8.759 4.417 12.602 1.00 81.56 106 ILE A N 1
ATOM 862 C CA . ILE A 1 106 ? 8.423 3.000 12.822 1.00 81.56 106 ILE A CA 1
ATOM 863 C C . ILE A 1 106 ? 8.633 2.609 14.290 1.00 81.56 106 ILE A C 1
ATOM 865 O O . ILE A 1 106 ? 7.844 1.835 14.841 1.00 81.56 106 ILE A O 1
ATOM 869 N N . ALA A 1 107 ? 9.681 3.124 14.936 1.00 83.12 107 ALA A N 1
ATOM 870 C CA . ALA A 1 107 ? 9.924 2.885 16.353 1.00 83.12 107 ALA A CA 1
ATOM 871 C C . ALA A 1 107 ? 8.814 3.499 17.222 1.00 83.12 107 ALA A C 1
ATOM 873 O O . ALA A 1 107 ? 8.287 2.813 18.099 1.00 83.12 107 ALA A O 1
ATOM 874 N N . GLN A 1 108 ? 8.399 4.737 16.939 1.00 83.81 108 GLN A N 1
ATOM 875 C CA . GLN A 1 108 ? 7.307 5.401 17.659 1.00 83.81 108 GLN A CA 1
ATOM 876 C C . GLN A 1 108 ? 5.970 4.671 17.482 1.00 83.81 108 GLN A C 1
ATOM 878 O O . GLN A 1 108 ? 5.296 4.388 18.472 1.00 83.81 108 GLN A O 1
ATOM 883 N N . LEU A 1 109 ? 5.626 4.268 16.254 1.00 89.25 109 LEU A N 1
ATOM 884 C CA . LEU A 1 109 ? 4.401 3.509 15.977 1.00 89.25 109 LEU A CA 1
ATOM 885 C C . LEU A 1 109 ? 4.365 2.162 16.713 1.00 89.25 109 LEU A C 1
ATOM 887 O O . LEU A 1 109 ? 3.305 1.741 17.176 1.00 89.25 109 LEU A O 1
ATOM 891 N N . LYS A 1 110 ? 5.511 1.484 16.862 1.00 89.31 110 LYS A N 1
ATOM 892 C CA . LYS A 1 110 ? 5.602 0.231 17.631 1.00 89.31 110 LYS A CA 1
ATOM 893 C C . LYS A 1 110 ? 5.407 0.447 19.128 1.00 89.31 110 LYS A C 1
ATOM 895 O O . LYS A 1 110 ? 4.728 -0.353 19.766 1.00 89.31 110 LYS A O 1
ATOM 900 N N . VAL A 1 111 ? 5.987 1.510 19.682 1.00 91.56 111 VAL A N 1
ATOM 901 C CA . VAL A 1 111 ? 5.814 1.859 21.099 1.00 91.56 111 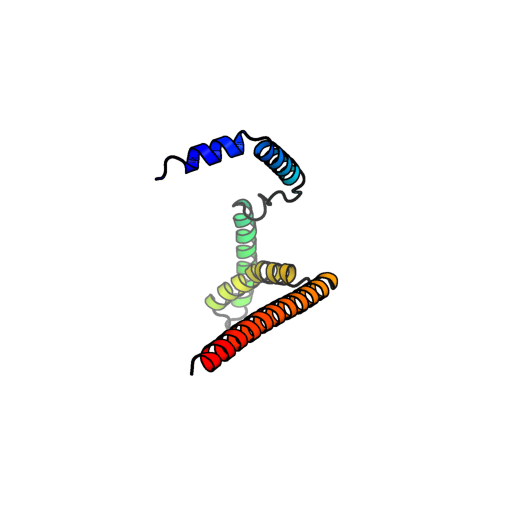VAL A CA 1
ATOM 902 C C . VAL A 1 111 ? 4.360 2.240 21.383 1.00 91.56 111 VAL A C 1
ATOM 904 O O . VAL A 1 111 ? 3.787 1.766 22.361 1.00 91.56 111 VAL A O 1
ATOM 907 N N . GLU A 1 112 ? 3.730 3.025 20.505 1.00 89.62 112 GLU A N 1
ATOM 908 C CA . GLU A 1 112 ? 2.321 3.407 20.643 1.00 89.62 112 GLU A CA 1
ATOM 909 C C . GLU A 1 112 ? 1.383 2.195 20.524 1.00 89.62 112 GLU A C 1
ATOM 911 O O . GLU A 1 112 ? 0.442 2.061 21.309 1.00 89.62 112 GLU A O 1
ATOM 916 N N . ALA A 1 113 ? 1.652 1.283 19.584 1.00 88.88 113 ALA A N 1
ATOM 917 C CA . ALA A 1 113 ? 0.886 0.048 19.438 1.00 88.88 113 ALA A CA 1
ATOM 918 C C . ALA A 1 113 ? 0.979 -0.831 20.697 1.00 88.88 113 ALA A C 1
ATOM 920 O O . ALA A 1 113 ? -0.052 -1.261 21.213 1.00 88.88 113 ALA A O 1
ATOM 921 N N . ALA A 1 114 ? 2.187 -1.024 21.239 1.00 92.00 114 ALA A N 1
ATOM 922 C CA . ALA A 1 114 ? 2.396 -1.801 22.460 1.00 92.00 114 ALA A CA 1
ATOM 923 C C . ALA A 1 114 ? 1.716 -1.163 23.686 1.00 92.00 114 ALA A C 1
ATOM 925 O O . ALA A 1 114 ? 1.156 -1.869 24.525 1.00 92.00 114 ALA A O 1
ATOM 926 N N . ALA A 1 115 ? 1.713 0.171 23.785 1.00 90.06 115 ALA A N 1
ATOM 927 C CA . ALA A 1 115 ? 1.025 0.883 24.859 1.00 90.06 115 ALA A CA 1
ATOM 928 C C . ALA A 1 115 ? -0.504 0.713 24.782 1.00 90.06 115 ALA A C 1
ATOM 930 O O . ALA A 1 115 ? -1.140 0.441 25.802 1.00 90.06 115 ALA A O 1
ATOM 931 N N . LYS A 1 116 ? -1.093 0.818 23.581 1.00 90.81 116 LYS A N 1
ATOM 932 C CA . LYS A 1 116 ? -2.539 0.611 23.377 1.00 90.81 116 LYS A CA 1
ATOM 933 C C . LYS A 1 116 ? -2.967 -0.830 23.651 1.00 90.81 116 LYS A C 1
ATOM 935 O O . LYS A 1 116 ? -4.025 -1.043 24.239 1.00 90.81 116 LYS A O 1
ATOM 940 N N . GLU A 1 117 ? -2.148 -1.807 23.269 1.00 89.06 117 GLU A N 1
ATOM 941 C CA . GLU A 1 117 ? -2.394 -3.224 23.559 1.00 89.06 117 GLU A CA 1
ATOM 942 C C . GLU A 1 117 ? -2.345 -3.505 25.069 1.00 89.06 117 GLU A C 1
ATOM 944 O O . GLU A 1 117 ? -3.260 -4.115 25.622 1.00 89.06 117 GLU A O 1
ATOM 949 N N . ALA A 1 118 ? -1.338 -2.976 25.773 1.00 91.50 118 ALA A N 1
ATOM 950 C CA . ALA A 1 118 ? -1.232 -3.114 27.224 1.00 91.50 118 ALA A CA 1
ATOM 951 C C . ALA A 1 118 ? -2.411 -2.462 27.970 1.00 91.50 118 ALA A C 1
ATOM 953 O O . ALA A 1 118 ? -2.885 -3.003 28.969 1.00 91.50 118 ALA A O 1
ATOM 954 N N . GLU A 1 119 ? -2.914 -1.319 27.494 1.00 90.25 119 GLU A N 1
ATOM 955 C CA . GLU A 1 119 ? -4.092 -0.670 28.077 1.00 90.25 119 GLU A CA 1
ATOM 956 C C . GLU A 1 119 ? -5.372 -1.496 27.870 1.00 90.25 119 GLU A C 1
ATOM 958 O O . GLU A 1 119 ? -6.183 -1.618 28.789 1.00 90.25 119 GLU A O 1
ATOM 963 N N . GLN A 1 120 ? -5.556 -2.096 26.689 1.00 90.94 120 GLN A N 1
ATOM 964 C CA . GLN A 1 120 ? -6.691 -2.989 26.439 1.00 90.94 120 GLN A CA 1
ATOM 965 C C . GLN A 1 120 ? -6.638 -4.244 27.310 1.00 90.94 120 GLN A C 1
ATOM 967 O O . GLN A 1 120 ? -7.661 -4.621 27.881 1.00 90.94 120 GLN A O 1
ATOM 972 N N . ASN A 1 121 ? -5.458 -4.840 27.473 1.00 92.69 121 ASN A N 1
ATOM 973 C CA . ASN A 1 121 ? -5.288 -6.014 28.325 1.00 92.69 121 ASN A CA 1
ATOM 974 C C . ASN A 1 121 ? -5.611 -5.695 29.793 1.00 92.69 121 ASN A C 1
ATOM 976 O O . ASN A 1 121 ? -6.341 -6.446 30.427 1.00 92.69 121 ASN A O 1
ATOM 980 N N . ARG A 1 122 ? -5.203 -4.523 30.304 1.00 92.69 122 ARG A N 1
ATOM 981 C CA . ARG A 1 122 ? -5.589 -4.072 31.656 1.00 92.69 122 ARG A CA 1
ATOM 982 C C . ARG A 1 122 ? -7.103 -3.953 31.835 1.00 92.69 122 ARG A C 1
ATOM 984 O O . ARG A 1 122 ? -7.632 -4.403 32.845 1.00 92.69 122 ARG A O 1
ATOM 991 N N . LYS A 1 123 ? -7.807 -3.379 30.853 1.00 93.31 123 LYS A N 1
ATOM 992 C CA . LYS A 1 123 ? -9.280 -3.276 30.884 1.00 93.31 123 LYS A CA 1
ATOM 993 C C . LYS A 1 123 ? -9.942 -4.652 30.878 1.00 93.31 123 LYS A C 1
ATOM 995 O O . LYS A 1 123 ? -10.965 -4.845 31.532 1.00 93.31 123 LYS A O 1
ATOM 1000 N N . TYR A 1 124 ? -9.369 -5.597 30.137 1.00 92.31 124 TYR A N 1
ATOM 1001 C CA . TYR A 1 124 ? -9.847 -6.973 30.102 1.00 92.31 124 TYR A CA 1
ATOM 1002 C C . TYR A 1 124 ? -9.645 -7.678 31.452 1.00 92.31 124 TYR A C 1
ATOM 1004 O O . TYR A 1 124 ? -10.593 -8.266 31.974 1.00 92.31 124 TYR A O 1
ATOM 1012 N N . ASP A 1 125 ? -8.465 -7.540 32.060 1.00 94.06 125 ASP A N 1
ATOM 1013 C CA . ASP A 1 125 ? -8.145 -8.108 33.375 1.00 94.06 125 ASP A CA 1
ATOM 1014 C C . ASP A 1 125 ? -9.046 -7.537 34.485 1.00 94.06 125 ASP A C 1
ATOM 1016 O O . ASP A 1 125 ? -9.573 -8.286 35.312 1.00 94.06 125 ASP A O 1
ATOM 1020 N N . GLU A 1 126 ? -9.294 -6.222 34.480 1.00 93.38 126 GLU A N 1
ATOM 1021 C CA . GLU A 1 126 ? -10.208 -5.568 35.427 1.00 93.38 126 GLU A CA 1
ATOM 1022 C C . GLU A 1 126 ? -11.641 -6.097 35.301 1.00 93.38 126 GLU A C 1
ATOM 1024 O O . GLU A 1 126 ? -12.282 -6.409 36.310 1.00 93.38 126 GLU A O 1
ATOM 1029 N N . LEU A 1 127 ? -12.145 -6.244 34.072 1.00 95.19 127 LEU A N 1
ATOM 1030 C CA . LEU A 1 127 ? -13.479 -6.792 33.824 1.00 95.19 127 LEU A CA 1
ATOM 1031 C C . LEU A 1 127 ? -13.577 -8.244 34.307 1.00 95.19 127 LEU A C 1
ATOM 1033 O O . LEU A 1 127 ? -14.564 -8.638 34.935 1.00 95.19 127 LEU A O 1
ATOM 1037 N N . GLN A 1 128 ? -12.531 -9.033 34.059 1.00 92.69 128 GLN A N 1
ATOM 1038 C CA . GLN A 1 128 ? -12.459 -10.418 34.502 1.00 92.69 128 GLN A CA 1
ATOM 1039 C C . GLN A 1 128 ? -12.448 -10.508 36.036 1.00 92.69 128 GLN A C 1
ATOM 1041 O O . GLN A 1 128 ? -13.139 -11.352 36.613 1.00 92.69 128 GLN A O 1
ATOM 1046 N N . GLN A 1 129 ? -11.743 -9.598 36.711 1.00 94.31 129 GLN A N 1
ATOM 1047 C CA . GLN A 1 129 ? -11.713 -9.524 38.169 1.00 94.31 129 GLN A CA 1
ATOM 1048 C C . GLN A 1 129 ? -13.051 -9.062 38.763 1.00 94.31 129 GLN A C 1
ATOM 1050 O O . GLN A 1 129 ? -13.485 -9.609 39.779 1.00 94.31 129 GLN A O 1
ATOM 1055 N N . GLN A 1 130 ? -13.757 -8.125 38.119 1.00 93.88 130 GLN A N 1
ATOM 1056 C CA . GLN A 1 130 ? -15.112 -7.748 38.535 1.00 93.88 130 GLN A CA 1
ATOM 1057 C C . GLN A 1 130 ? -16.078 -8.930 38.470 1.00 93.88 130 GLN A C 1
ATOM 1059 O O . GLN A 1 130 ? -16.841 -9.155 39.411 1.00 93.88 130 GLN A O 1
ATOM 1064 N N . PHE A 1 131 ? -16.011 -9.720 37.398 1.00 92.38 131 PHE A N 1
ATOM 1065 C CA . PHE A 1 131 ? -16.856 -10.901 37.246 1.00 92.38 131 PHE A CA 1
ATOM 1066 C C . PHE A 1 131 ? -16.566 -11.955 38.327 1.00 92.38 131 PHE A C 1
ATOM 1068 O O . PHE A 1 131 ? -17.486 -12.523 38.915 1.00 92.38 131 PHE A O 1
ATOM 1075 N N . GLN A 1 132 ? -15.287 -12.171 38.651 1.00 93.31 132 GLN A N 1
ATOM 1076 C CA . GLN A 1 132 ? -14.870 -13.056 39.745 1.00 93.31 132 GLN A CA 1
ATOM 1077 C C . GLN A 1 132 ? -15.384 -12.578 41.109 1.00 93.31 132 GLN A C 1
ATOM 1079 O O . GLN A 1 132 ? -15.872 -13.382 41.902 1.00 93.31 132 GLN A O 1
ATOM 1084 N N . ASN A 1 133 ? -15.312 -11.275 41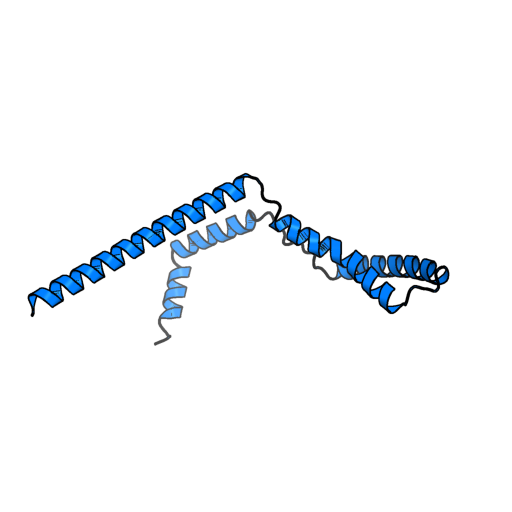.385 1.00 92.50 133 ASN A N 1
ATOM 1085 C CA . ASN A 1 133 ? -15.821 -10.704 42.631 1.00 92.50 133 ASN A CA 1
ATOM 1086 C C . ASN A 1 133 ? -17.346 -10.834 42.733 1.00 92.50 133 ASN A C 1
ATOM 1088 O O . ASN A 1 133 ? -17.857 -11.158 43.802 1.00 92.50 133 ASN A O 1
ATOM 1092 N N . MET A 1 134 ? -18.065 -10.652 41.622 1.00 90.75 134 MET A N 1
ATOM 1093 C CA . MET A 1 134 ? -19.511 -10.857 41.560 1.00 90.75 134 MET A CA 1
ATOM 1094 C C . MET A 1 134 ? -19.884 -12.316 41.857 1.00 90.75 134 MET A C 1
ATOM 1096 O O . MET A 1 134 ? -20.727 -12.558 42.713 1.00 90.75 134 MET A O 1
ATOM 1100 N N . MET A 1 135 ? -19.212 -13.288 41.231 1.00 88.69 135 MET A N 1
ATOM 1101 C CA . MET A 1 135 ? -19.435 -14.724 41.472 1.00 88.69 135 MET A CA 1
ATOM 1102 C C . MET A 1 135 ? -19.219 -15.131 42.937 1.00 88.69 135 MET A C 1
ATOM 1104 O O . MET A 1 135 ? -19.931 -15.994 43.440 1.00 88.69 135 MET A O 1
ATOM 1108 N N . LYS A 1 136 ? -18.279 -14.488 43.638 1.00 87.44 136 LYS A N 1
ATOM 1109 C CA . LYS A 1 136 ? -18.012 -14.742 45.062 1.00 87.44 136 LYS A CA 1
ATOM 1110 C C . LYS A 1 136 ? -19.066 -14.173 46.012 1.00 87.44 136 LYS A C 1
ATOM 1112 O O . LYS A 1 136 ? -19.147 -14.644 47.135 1.00 87.44 136 LYS A O 1
ATOM 1117 N N . MET A 1 137 ? -19.852 -13.176 45.599 1.00 83.62 137 MET A N 1
ATOM 1118 C CA . MET A 1 137 ? -20.930 -12.630 46.440 1.00 83.62 137 MET A CA 1
ATOM 1119 C C . MET A 1 137 ? -22.212 -13.473 46.413 1.00 83.62 137 MET A C 1
ATOM 1121 O O . MET A 1 137 ? -23.111 -13.235 47.214 1.00 83.62 137 MET A O 1
ATOM 1125 N N . PHE A 1 138 ? -22.310 -14.429 45.486 1.00 82.38 138 PHE A N 1
ATOM 1126 C CA . PHE A 1 138 ? -23.462 -15.322 45.338 1.00 82.38 138 PHE A CA 1
ATOM 1127 C C . PHE A 1 138 ? -23.193 -16.758 45.832 1.00 82.38 138 PHE A C 1
ATOM 1129 O O . PHE A 1 138 ? -24.048 -17.623 45.646 1.00 82.38 138 PHE A O 1
ATOM 1136 N N . GLN A 1 139 ? -22.026 -17.010 46.437 1.00 66.69 139 GLN A N 1
ATOM 1137 C CA . GLN A 1 139 ? -21.672 -18.251 47.144 1.00 66.69 139 GLN A CA 1
ATOM 1138 C C . GLN A 1 139 ? -21.808 -18.056 48.652 1.00 66.69 139 GLN A C 1
ATOM 1140 O O . GLN A 1 139 ? -22.234 -19.026 49.315 1.00 66.69 139 GLN A O 1
#

Secondary structure (DSSP, 8-state):
--HHHHHHHHHHHTSHHHHHHHHHHHHHHHH------TTSSSTHHHHHHHHHHHHHHHHHHHHHTT-TT--HHHHHHHHHHHHHHHHHHHHHHHHH---HHHHHHHHHHHHHHHHHHHHHHHHHHHHHHHHHHHHHHT-

pLDDT: mean 74.21, std 15.1, range [45.06, 95.25]

Sequence (139 aa):
MLRYQWEDAVRFWNSKKGEDRERVGTTSRQKQKFTHTAKSKSFACVDEDEEKLKDKRVKYEAVTSSDSSINLDNIDNRVITEVLRPEKYGRVKRLVGSDASTVEEIAQLKVEAAAKEAEQNRKYDELQQQFQ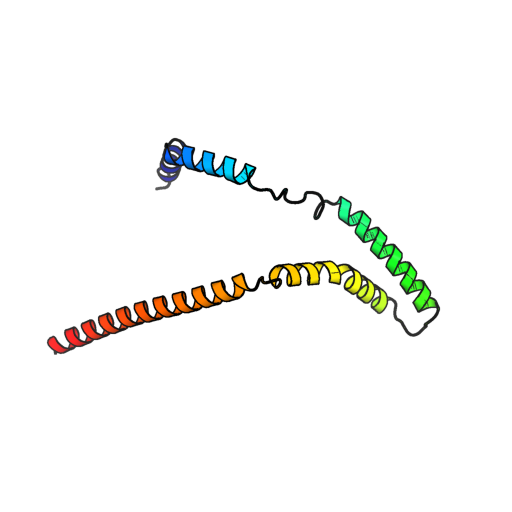NMMKMFQ

Radius of gyration: 30.54 Å; chains: 1; bounding box: 72×43×75 Å

Organism: Gossypium arboreum (NCBI:txid29729)